Protein AF-A0A529W923-F1 (afdb_monomer)

Foldseek 3Di:
DDDPLAAAEEEEEELDPVVVVVVCVVCVVDPRYDYHYDNDQLLPDDPPPDDLRHQAYEYEDALVDPSSLVSVLVVLVVNVPSHQYHYDHPDDDPVSVVSVVVSRD

Solvent-accessible surface area (backbone atoms only — not comparable to full-atom values): 6193 Å² total; per-residue (Å²): 134,83,79,77,77,74,62,40,33,31,39,38,31,26,72,50,66,66,61,51,53,53,50,51,60,65,46,65,78,39,97,47,50,44,81,46,76,43,84,39,51,61,71,72,63,55,83,80,81,64,66,93,74,40,62,28,38,38,37,47,48,56,59,87,38,65,69,46,50,56,28,48,54,53,51,50,61,74,47,69,75,76,42,58,42,44,76,45,52,90,67,88,46,77,69,42,52,54,51,41,54,75,71,67,68

Sequence (105 aa):
MASATKTKKILLVSTDRAFVQETRTAFATSEIIELLTVEKSIIELRGEALETDFGTVIVDMDAAKLEEIESLQRVMRRLEGSVPVVVVTQEFNAAAVRILVQLKV

Radius of gyration: 14.33 Å; Cα contacts (8 Å, |Δi|>4): 147; chains: 1; bounding box: 33×26×43 Å

pLDDT: mean 86.59, std 12.18, range [36.5, 97.5]

Nearest PDB structures (foldseek):
  3hdv-assembly1_C  TM=7.466E-01  e=5.372E-03  Pseudomonas putida KT2440
  6ekh-assembly1_Y  TM=8.235E-01  e=8.699E-02  Methanococcus maripaludis
  1qmp-assembly3_C  TM=7.818E-01  e=8.699E-02  Geobacillus stearothermophilus
  5x2y-assembly1_C  TM=5.841E-01  e=9.622E-03  Pseudomonas putida
  2o7c-assembly1_A  TM=5.805E-01  e=1.419E-02  Pseudomonas putida

Secondary structure (DSSP, 8-state):
-------EEEEEE-S-HHHHHHHHHHHTT-TTEEEEEE-S-GGG--GGG--TT-SEEEEE--TT-HHHHHHHHHHHHHHTTSS-EEEE-SS--HHHHHHHHHTT-

Mean predicted aligned error: 5.63 Å

Structure (mmCIF, N/CA/C/O backbone):
data_AF-A0A529W923-F1
#
_entry.id   AF-A0A529W923-F1
#
loop_
_atom_site.group_PDB
_atom_site.id
_atom_site.type_symbol
_atom_site.label_atom_id
_atom_site.label_alt_id
_atom_site.label_comp_id
_atom_site.label_asym_id
_atom_site.label_entity_id
_atom_site.label_seq_id
_atom_site.pdbx_PDB_ins_code
_atom_site.Cartn_x
_atom_site.Cartn_y
_atom_site.Cartn_z
_atom_site.occupancy
_atom_site.B_iso_or_equiv
_atom_site.auth_seq_id
_atom_site.auth_comp_id
_atom_site.auth_asym_id
_atom_site.auth_atom_id
_atom_site.pdbx_PDB_model_num
ATOM 1 N N . MET A 1 1 ? -18.194 -4.845 30.615 1.00 36.50 1 MET A N 1
ATOM 2 C CA . MET A 1 1 ? -17.200 -3.936 30.006 1.00 36.50 1 MET A CA 1
ATOM 3 C C . MET A 1 1 ? -16.924 -4.465 28.609 1.00 36.50 1 MET A C 1
ATOM 5 O O . MET A 1 1 ? -16.229 -5.464 28.490 1.00 36.50 1 MET A O 1
ATOM 9 N N . ALA A 1 2 ? -17.569 -3.910 27.580 1.00 43.41 2 ALA A N 1
ATOM 10 C CA . ALA A 1 2 ? -17.284 -4.302 26.202 1.00 43.41 2 ALA A CA 1
ATOM 11 C C . ALA A 1 2 ? -15.856 -3.850 25.875 1.00 43.41 2 ALA A C 1
ATOM 13 O O . ALA A 1 2 ? -15.533 -2.674 26.039 1.00 43.41 2 ALA A O 1
ATOM 14 N N . SER A 1 3 ? -14.985 -4.786 25.499 1.00 45.97 3 SER A N 1
ATOM 15 C CA . SER A 1 3 ? -13.689 -4.437 24.922 1.00 45.97 3 SER A CA 1
ATOM 16 C C . SER A 1 3 ? -13.985 -3.655 23.647 1.00 45.97 3 SER A C 1
ATOM 18 O O . SER A 1 3 ? -14.609 -4.199 22.740 1.00 45.97 3 SER A O 1
ATOM 20 N N . ALA A 1 4 ? -13.647 -2.366 23.614 1.00 56.84 4 ALA A N 1
ATOM 21 C CA . ALA A 1 4 ? -13.756 -1.577 22.398 1.00 56.84 4 ALA A CA 1
ATOM 22 C C . ALA A 1 4 ? -12.852 -2.236 21.353 1.00 56.84 4 ALA A C 1
ATOM 24 O O . ALA A 1 4 ? -11.626 -2.215 21.488 1.00 56.84 4 ALA A O 1
ATOM 25 N N . THR A 1 5 ? -13.454 -2.895 20.366 1.00 60.22 5 THR A N 1
ATOM 26 C CA . THR A 1 5 ? -12.727 -3.541 19.279 1.00 60.22 5 THR A CA 1
ATOM 27 C C . THR A 1 5 ? -11.911 -2.462 18.579 1.00 60.22 5 THR A C 1
ATOM 29 O O . THR A 1 5 ? -12.478 -1.559 17.970 1.00 60.22 5 THR A O 1
ATOM 32 N N . LYS A 1 6 ? -10.582 -2.478 18.745 1.00 67.81 6 LYS A N 1
ATOM 33 C CA . LYS A 1 6 ? -9.716 -1.465 18.134 1.00 67.81 6 LYS A CA 1
ATOM 34 C C . LYS A 1 6 ? -9.810 -1.597 16.617 1.00 67.81 6 LYS A C 1
ATOM 36 O O . LYS A 1 6 ? -9.364 -2.607 16.069 1.00 67.81 6 LYS A O 1
ATOM 41 N N . THR A 1 7 ? -10.365 -0.580 15.968 1.00 79.06 7 THR A N 1
ATOM 42 C CA . THR A 1 7 ? -10.367 -0.456 14.513 1.00 79.06 7 THR A CA 1
ATOM 43 C C . THR A 1 7 ? -8.929 -0.446 14.004 1.00 79.06 7 THR A C 1
ATOM 45 O O . THR A 1 7 ? -8.080 0.277 14.529 1.00 79.06 7 THR A O 1
ATOM 48 N N . LYS A 1 8 ? -8.632 -1.273 13.003 1.00 89.06 8 LYS A N 1
ATOM 49 C CA . LYS A 1 8 ? -7.340 -1.291 12.319 1.00 89.06 8 LYS A CA 1
ATOM 50 C C . LYS A 1 8 ? -7.421 -0.376 11.107 1.00 89.06 8 LYS A C 1
ATOM 52 O O . LYS A 1 8 ? -8.101 -0.707 10.138 1.00 89.06 8 LYS A O 1
ATOM 57 N N . LYS A 1 9 ? -6.709 0.747 11.157 1.00 92.31 9 LYS A N 1
ATOM 58 C CA . LYS A 1 9 ? -6.536 1.620 9.997 1.00 92.31 9 LYS A CA 1
ATOM 59 C C . LYS A 1 9 ? -5.577 0.978 9.003 1.00 92.31 9 LYS A C 1
ATOM 61 O O . LYS A 1 9 ? -4.465 0.602 9.373 1.00 92.31 9 LYS A O 1
ATOM 66 N N . ILE A 1 10 ? -5.995 0.859 7.754 1.00 93.75 10 ILE A N 1
ATOM 67 C CA . ILE A 1 10 ? -5.160 0.410 6.642 1.00 93.75 10 ILE A CA 1
ATOM 68 C C . ILE A 1 10 ? -5.103 1.542 5.630 1.00 93.75 10 ILE A C 1
ATOM 70 O O . ILE A 1 10 ? -6.143 2.061 5.235 1.00 93.75 10 ILE A O 1
ATOM 74 N N . LEU A 1 11 ? -3.901 1.916 5.203 1.00 94.12 11 LEU A N 1
ATOM 75 C CA . LEU A 1 11 ? -3.724 2.841 4.090 1.00 94.12 11 LEU A CA 1
ATOM 76 C C . LEU A 1 11 ? -3.472 2.058 2.807 1.00 94.12 11 LEU A C 1
ATOM 78 O O . LEU A 1 11 ? -2.545 1.261 2.770 1.00 94.12 11 LEU A O 1
ATOM 82 N N . LEU A 1 12 ? -4.229 2.328 1.750 1.00 95.62 12 LEU A N 1
ATOM 83 C CA . LEU A 1 12 ? -3.896 1.918 0.389 1.00 95.62 12 LEU A CA 1
ATOM 84 C C . LEU A 1 12 ? -3.335 3.107 -0.391 1.00 95.62 12 LEU A C 1
ATOM 86 O O . LEU A 1 12 ? -3.958 4.163 -0.461 1.00 95.62 12 LEU A O 1
ATOM 90 N N . VAL A 1 13 ? -2.192 2.912 -1.028 1.00 95.12 13 VAL A N 1
ATOM 91 C CA . VAL A 1 13 ? -1.574 3.851 -1.963 1.00 95.12 13 VAL A CA 1
ATOM 92 C C . VAL A 1 13 ? -1.632 3.215 -3.340 1.00 95.12 13 VAL A C 1
ATOM 94 O O . VAL A 1 13 ? -1.082 2.133 -3.512 1.00 95.12 13 VAL A O 1
ATOM 97 N N . SER A 1 14 ? -2.297 3.848 -4.301 1.00 96.00 14 SER A N 1
ATOM 98 C CA . SER A 1 14 ? -2.416 3.311 -5.661 1.00 96.00 14 SER A CA 1
ATOM 99 C C . SER A 1 14 ? -2.806 4.407 -6.647 1.00 96.00 14 SER A C 1
ATOM 101 O O . SER A 1 14 ? -3.497 5.354 -6.284 1.00 96.00 14 SER A O 1
ATOM 103 N N . THR A 1 15 ? -2.398 4.284 -7.908 1.00 95.75 15 THR A N 1
ATOM 104 C CA . THR A 1 15 ? -2.938 5.091 -9.020 1.00 95.75 15 THR A CA 1
ATOM 105 C C . THR A 1 15 ? -4.034 4.355 -9.797 1.00 95.75 15 THR A C 1
ATOM 107 O O . THR A 1 15 ? -4.733 4.971 -10.607 1.00 95.75 15 THR A O 1
ATOM 110 N N . ASP A 1 16 ? -4.215 3.058 -9.542 1.00 96.38 16 ASP A N 1
ATOM 111 C CA . ASP A 1 16 ? -5.195 2.201 -10.194 1.00 96.38 16 ASP A CA 1
ATOM 112 C C . ASP A 1 16 ? -6.558 2.295 -9.492 1.00 96.38 16 ASP A C 1
ATOM 114 O O . ASP A 1 16 ? -6.816 1.721 -8.432 1.00 96.38 16 ASP A O 1
ATOM 118 N N . ARG A 1 17 ? -7.484 3.017 -10.127 1.00 96.19 17 ARG A N 1
ATOM 119 C CA . ARG A 1 17 ? -8.848 3.199 -9.615 1.00 96.19 17 ARG A CA 1
ATOM 120 C C . ARG A 1 17 ? -9.649 1.901 -9.536 1.00 96.19 17 ARG A C 1
ATOM 122 O O . ARG A 1 17 ? -10.518 1.798 -8.670 1.00 96.19 17 ARG A O 1
ATOM 129 N N . ALA A 1 18 ? -9.403 0.945 -10.431 1.00 96.50 18 ALA A N 1
ATOM 130 C CA . ALA A 1 18 ? -10.091 -0.340 -10.393 1.00 96.50 18 ALA A CA 1
ATOM 131 C C . ALA A 1 18 ? -9.619 -1.130 -9.170 1.00 96.50 18 ALA A C 1
ATOM 133 O O . ALA A 1 18 ? -10.447 -1.541 -8.354 1.00 96.50 18 ALA A O 1
ATOM 134 N N . PHE A 1 19 ? -8.301 -1.210 -8.971 1.00 96.19 19 PHE A N 1
ATOM 135 C CA . PHE A 1 19 ? -7.714 -1.855 -7.799 1.00 96.19 19 PHE A CA 1
ATOM 136 C C . PHE A 1 19 ? -8.160 -1.204 -6.481 1.00 96.19 19 PHE A C 1
ATOM 138 O O . PHE A 1 19 ? -8.514 -1.901 -5.525 1.00 96.19 19 PHE A O 1
ATOM 145 N N . VAL A 1 20 ? -8.233 0.132 -6.429 1.00 97.31 20 VAL A N 1
ATOM 146 C CA .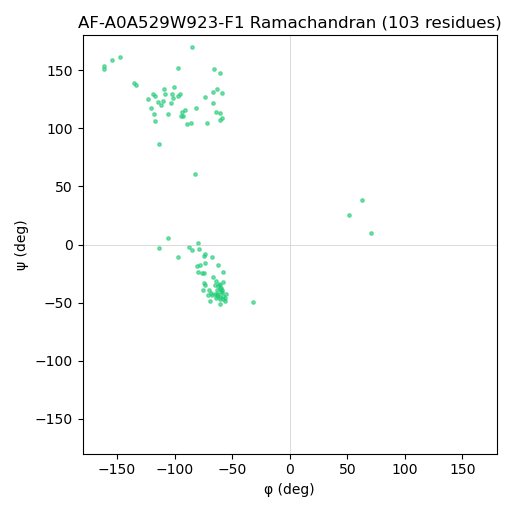 VAL A 1 20 ? -8.774 0.864 -5.271 1.00 97.31 20 VAL A CA 1
ATOM 147 C C . VAL A 1 20 ? -10.212 0.444 -4.972 1.00 97.31 20 VAL A C 1
ATOM 149 O O . VAL A 1 20 ? -10.543 0.166 -3.818 1.00 97.31 20 VAL A O 1
ATOM 152 N N . GLN A 1 21 ? -11.076 0.374 -5.986 1.00 97.50 21 GLN A N 1
ATOM 153 C CA . GLN A 1 21 ? -12.485 0.039 -5.790 1.00 97.50 21 GLN A CA 1
ATOM 154 C C . GLN A 1 21 ? -12.697 -1.428 -5.386 1.00 97.50 21 GLN A C 1
ATOM 156 O O . GLN A 1 21 ? -13.524 -1.718 -4.513 1.00 97.50 21 GLN A O 1
ATOM 161 N N . GLU A 1 22 ? -11.937 -2.348 -5.976 1.00 96.38 22 GLU A N 1
ATOM 162 C CA . GLU A 1 22 ? -11.924 -3.760 -5.584 1.00 96.38 22 GLU A CA 1
ATOM 163 C C . GLU A 1 22 ? -11.475 -3.916 -4.130 1.00 96.38 22 GLU A C 1
ATOM 165 O O . GLU A 1 22 ? -12.158 -4.558 -3.330 1.00 96.38 22 GLU A O 1
ATOM 170 N N . THR A 1 23 ? -10.390 -3.237 -3.755 1.00 96.12 23 THR A N 1
ATOM 171 C CA . THR A 1 23 ? -9.852 -3.260 -2.393 1.00 96.12 23 THR A CA 1
ATOM 172 C C . THR A 1 23 ? -10.848 -2.683 -1.387 1.00 96.12 23 THR A C 1
ATOM 174 O O . THR A 1 23 ? -11.094 -3.289 -0.344 1.00 96.12 23 THR A O 1
ATOM 177 N N . ARG A 1 24 ? -11.511 -1.561 -1.705 1.00 96.25 24 ARG A N 1
ATOM 178 C CA . ARG A 1 24 ? -12.600 -1.015 -0.875 1.00 96.25 24 ARG A CA 1
ATOM 179 C C . ARG A 1 24 ? -13.709 -2.029 -0.648 1.00 96.25 24 ARG A C 1
ATOM 181 O O . ARG A 1 24 ? -14.147 -2.200 0.484 1.00 96.25 24 ARG A O 1
ATOM 188 N N . THR A 1 25 ? -14.142 -2.703 -1.708 1.00 96.31 25 THR A N 1
ATOM 189 C CA . THR A 1 25 ? -15.201 -3.715 -1.630 1.00 96.31 25 THR A CA 1
ATOM 190 C C . THR A 1 25 ? -14.770 -4.895 -0.759 1.00 96.31 25 THR A C 1
ATOM 192 O O . THR A 1 25 ? -15.543 -5.347 0.082 1.00 96.31 25 THR A O 1
ATOM 195 N N . ALA A 1 26 ? -13.521 -5.347 -0.905 1.00 94.19 26 ALA A N 1
ATOM 196 C CA . ALA A 1 26 ? -12.962 -6.440 -0.117 1.00 94.19 26 ALA A CA 1
ATOM 197 C C . ALA A 1 26 ? -12.854 -6.097 1.377 1.00 94.19 26 ALA A C 1
ATOM 199 O O . ALA A 1 26 ? -13.196 -6.919 2.222 1.00 94.19 26 ALA A O 1
ATOM 200 N N . PHE A 1 27 ? -12.414 -4.884 1.725 1.00 94.44 27 PHE A N 1
ATOM 201 C CA . PHE A 1 27 ? -12.287 -4.475 3.126 1.00 94.44 27 PHE A CA 1
ATOM 202 C C . PHE A 1 27 ? -13.617 -4.056 3.768 1.00 94.44 27 PHE A C 1
ATOM 204 O O . PHE A 1 27 ? -13.754 -4.184 4.983 1.00 94.44 27 PHE A O 1
ATOM 211 N N . ALA A 1 28 ? -14.615 -3.632 2.983 1.00 91.94 28 ALA A N 1
ATOM 212 C CA . ALA A 1 28 ? -15.941 -3.254 3.483 1.00 91.94 28 ALA A CA 1
ATOM 213 C C . ALA A 1 28 ? -16.699 -4.406 4.168 1.00 91.94 28 ALA A C 1
ATOM 215 O O . ALA A 1 28 ? -17.638 -4.156 4.919 1.00 91.94 28 ALA A O 1
ATOM 216 N N . THR A 1 29 ? -16.299 -5.665 3.949 1.00 90.81 29 THR A N 1
ATOM 217 C CA . THR A 1 29 ? -16.885 -6.823 4.646 1.00 90.81 29 THR A CA 1
ATOM 218 C C . THR A 1 29 ? -16.434 -6.941 6.105 1.00 90.81 29 THR A C 1
ATOM 220 O O . THR A 1 29 ? -16.943 -7.791 6.831 1.00 90.81 29 THR A O 1
ATOM 223 N N . SER A 1 30 ? -15.444 -6.152 6.532 1.00 90.75 30 SER A N 1
ATOM 224 C CA . SER A 1 30 ? -14.885 -6.184 7.881 1.00 90.75 30 SER A CA 1
ATOM 225 C C . SER A 1 30 ? -15.393 -5.012 8.713 1.00 90.75 30 SER A C 1
ATOM 227 O O . SER A 1 30 ? -15.127 -3.857 8.399 1.00 90.75 30 SER A O 1
ATOM 229 N N . GLU A 1 31 ? -16.039 -5.301 9.842 1.00 88.38 31 GLU A N 1
ATOM 230 C CA . GLU A 1 31 ? -16.516 -4.270 10.780 1.00 88.38 31 GLU A CA 1
ATOM 231 C C . GLU A 1 31 ? -15.388 -3.615 11.599 1.00 88.38 31 GLU A C 1
ATOM 233 O O . GLU A 1 31 ? -15.618 -2.651 12.325 1.00 88.38 31 GLU A O 1
ATOM 238 N N . ILE A 1 32 ? -14.162 -4.143 11.511 1.00 91.94 32 ILE A N 1
ATOM 239 C CA . ILE A 1 32 ? -13.021 -3.713 12.332 1.00 91.94 32 ILE A CA 1
ATOM 240 C C . ILE A 1 32 ? -11.913 -3.039 11.524 1.00 91.94 32 ILE A C 1
ATOM 242 O O . ILE A 1 32 ? -10.905 -2.644 12.108 1.00 91.94 32 ILE A O 1
ATOM 246 N N . ILE A 1 33 ? -12.037 -2.956 10.197 1.00 92.38 33 ILE A N 1
ATOM 247 C CA . ILE A 1 33 ? -11.024 -2.337 9.338 1.00 92.38 33 ILE A CA 1
ATOM 248 C C . ILE A 1 33 ? -11.554 -1.009 8.817 1.00 92.38 33 ILE A C 1
ATOM 250 O O . ILE A 1 33 ? -12.634 -0.938 8.243 1.00 92.38 33 ILE A O 1
ATOM 254 N N . GLU A 1 34 ? -10.745 0.030 8.973 1.00 93.00 34 GLU A N 1
ATOM 255 C CA . GLU A 1 34 ? -10.954 1.317 8.325 1.00 93.00 34 GLU A CA 1
ATOM 256 C C . GLU A 1 34 ? -9.939 1.446 7.189 1.00 93.00 34 GLU A C 1
ATOM 258 O O . GLU A 1 34 ? -8.733 1.512 7.433 1.00 93.00 34 GLU A O 1
ATOM 263 N N . LEU A 1 35 ? -10.416 1.445 5.943 1.00 94.06 35 LEU A N 1
ATOM 264 C CA . LEU A 1 35 ? -9.562 1.610 4.769 1.00 94.06 35 LEU A CA 1
ATOM 265 C C . LEU A 1 35 ? -9.507 3.084 4.352 1.00 94.06 35 LEU A C 1
ATOM 267 O O . LEU A 1 35 ? -10.491 3.640 3.858 1.00 94.06 35 LEU A O 1
ATOM 271 N N . LEU A 1 36 ? -8.327 3.681 4.474 1.00 93.69 36 LEU A N 1
ATOM 272 C CA . LEU A 1 36 ? -7.983 4.972 3.889 1.00 93.69 36 LEU A CA 1
ATOM 273 C C . LEU A 1 36 ? -7.250 4.759 2.565 1.00 93.69 36 LEU A C 1
ATOM 275 O O . LEU A 1 36 ? -6.592 3.742 2.357 1.00 93.69 36 LEU A O 1
ATOM 279 N N . THR A 1 37 ? -7.359 5.718 1.651 1.00 93.88 37 THR A N 1
ATOM 280 C CA . THR A 1 37 ? -6.763 5.610 0.313 1.00 93.88 37 THR A CA 1
ATOM 281 C C . THR A 1 37 ? -6.060 6.896 -0.082 1.00 93.88 37 THR A C 1
ATOM 283 O O . THR A 1 37 ? -6.617 7.983 0.077 1.00 93.88 37 THR A O 1
ATOM 286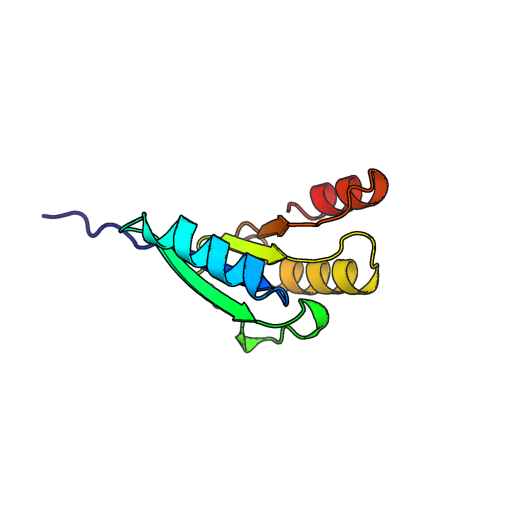 N N . VAL A 1 38 ? -4.895 6.765 -0.698 1.00 93.69 38 VAL A N 1
ATOM 287 C CA . VAL A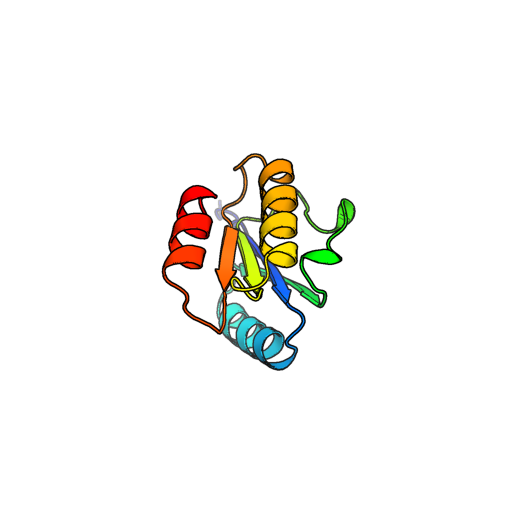 1 38 ? -4.180 7.834 -1.387 1.00 93.69 38 VAL A CA 1
ATOM 288 C C . VAL A 1 38 ? -4.093 7.441 -2.854 1.00 93.69 38 VAL A C 1
ATOM 290 O O . VAL A 1 38 ? -3.333 6.551 -3.228 1.00 93.69 38 VAL A O 1
ATOM 293 N N . GLU A 1 39 ? -4.894 8.110 -3.680 1.00 94.12 39 GLU A N 1
ATOM 294 C CA . GLU A 1 39 ? -4.975 7.852 -5.122 1.00 94.12 39 GLU A CA 1
ATOM 295 C C . GLU A 1 39 ? -3.847 8.571 -5.885 1.00 94.12 39 GLU A C 1
ATOM 297 O O . GLU A 1 39 ? -4.092 9.485 -6.675 1.00 94.12 39 GLU A O 1
ATOM 302 N N . LYS A 1 40 ? -2.593 8.239 -5.557 1.00 93.12 40 LYS A N 1
ATOM 303 C CA . LYS A 1 40 ? -1.366 8.821 -6.127 1.00 93.12 40 LYS A CA 1
ATOM 304 C C . LYS A 1 40 ? -0.249 7.784 -6.180 1.00 93.12 40 LYS A C 1
ATOM 306 O O . LYS A 1 40 ? -0.276 6.805 -5.438 1.00 93.12 40 LYS A O 1
ATOM 311 N N . SER A 1 41 ? 0.770 8.045 -7.000 1.00 92.94 41 SER A N 1
ATOM 312 C CA . SER A 1 41 ? 1.991 7.234 -7.011 1.00 92.94 41 SER A CA 1
ATOM 313 C C . SER A 1 41 ? 2.754 7.368 -5.689 1.00 92.94 41 SER A C 1
ATOM 315 O O . SER A 1 41 ? 2.761 8.434 -5.063 1.00 92.94 41 SER A O 1
ATOM 317 N N . ILE A 1 42 ? 3.489 6.319 -5.303 1.00 92.88 42 ILE A N 1
ATOM 318 C CA . ILE A 1 42 ? 4.430 6.374 -4.177 1.00 92.88 42 ILE A CA 1
ATOM 319 C C . ILE A 1 42 ? 5.518 7.444 -4.346 1.00 92.88 42 ILE A C 1
ATOM 321 O O . ILE A 1 42 ? 6.047 7.960 -3.361 1.00 92.88 42 ILE A O 1
ATOM 325 N N . ILE A 1 43 ? 5.821 7.842 -5.581 1.00 94.06 43 ILE A N 1
ATOM 326 C CA . ILE A 1 43 ? 6.765 8.928 -5.868 1.00 94.06 43 ILE A CA 1
ATOM 327 C C . ILE A 1 43 ? 6.225 10.271 -5.346 1.00 94.06 43 ILE A C 1
ATOM 329 O O . ILE A 1 43 ? 6.982 11.112 -4.859 1.00 94.06 43 ILE A O 1
ATOM 333 N N . GLU A 1 44 ? 4.907 10.462 -5.404 1.00 91.31 44 GLU A N 1
ATOM 334 C CA . GLU A 1 44 ? 4.222 11.702 -5.026 1.00 91.31 44 GLU A CA 1
ATOM 335 C C . GLU A 1 44 ? 3.858 11.766 -3.536 1.00 91.31 44 GLU A C 1
ATOM 337 O O . GLU A 1 44 ? 3.306 12.765 -3.058 1.00 91.31 44 GLU A O 1
ATOM 342 N N . LEU A 1 45 ? 4.156 10.706 -2.784 1.00 86.38 45 LEU A N 1
ATOM 343 C CA . LEU A 1 45 ? 3.795 10.571 -1.381 1.00 86.38 45 LEU A CA 1
ATOM 344 C C . LEU A 1 45 ? 4.642 11.497 -0.500 1.00 86.38 45 LEU A C 1
ATOM 346 O O . LEU A 1 45 ? 5.818 11.261 -0.216 1.00 86.38 45 LEU A O 1
ATOM 350 N N . ARG A 1 46 ? 4.020 12.587 -0.047 1.00 74.50 46 ARG A N 1
ATOM 351 C CA . ARG A 1 46 ? 4.640 13.581 0.842 1.00 74.50 46 ARG A CA 1
ATOM 352 C C . ARG A 1 46 ? 4.533 13.189 2.316 1.00 74.50 46 ARG A C 1
ATOM 354 O O . ARG A 1 46 ? 3.831 12.247 2.674 1.00 74.50 46 ARG A O 1
ATOM 361 N N . GLY A 1 47 ? 5.258 13.935 3.159 1.00 65.50 47 GLY A N 1
ATOM 362 C CA . GLY A 1 47 ? 5.267 13.911 4.637 1.00 65.50 47 GLY A CA 1
ATOM 363 C C . GLY A 1 47 ? 3.942 13.551 5.301 1.00 65.50 47 GLY A C 1
ATOM 364 O O . GLY A 1 47 ? 3.878 12.675 6.156 1.00 65.50 47 GLY A O 1
ATOM 365 N N . GLU A 1 48 ? 2.892 14.226 4.856 1.00 55.97 48 GLU A N 1
ATOM 366 C CA . GLU A 1 48 ? 1.616 14.316 5.563 1.00 55.97 48 GLU A CA 1
ATOM 367 C C . GLU A 1 48 ? 0.699 13.100 5.371 1.00 55.97 48 GLU A C 1
ATOM 369 O O . GLU A 1 48 ? -0.211 12.903 6.161 1.00 55.97 48 GLU A O 1
ATOM 374 N N . ALA A 1 49 ? 0.925 12.270 4.348 1.00 61.94 49 ALA A N 1
ATOM 375 C CA . ALA A 1 49 ? 0.004 11.180 4.004 1.00 61.94 49 ALA A CA 1
ATOM 376 C C . ALA A 1 49 ? 0.232 9.876 4.795 1.00 61.94 49 ALA A C 1
ATOM 378 O O . ALA A 1 49 ? -0.537 8.932 4.644 1.00 61.94 49 ALA A O 1
ATOM 379 N N . LEU A 1 50 ? 1.275 9.811 5.629 1.00 65.06 50 LEU A N 1
ATOM 380 C CA . LEU A 1 50 ? 1.547 8.657 6.490 1.00 65.06 50 LEU A CA 1
ATOM 381 C C . LEU A 1 50 ? 1.375 9.088 7.947 1.00 65.06 50 LEU A C 1
ATOM 383 O O . LEU A 1 50 ? 2.339 9.512 8.582 1.00 65.06 50 LEU A O 1
ATOM 387 N N . GLU A 1 51 ? 0.141 9.023 8.447 1.00 64.19 51 GLU A N 1
ATOM 388 C CA . GLU A 1 51 ? -0.132 9.069 9.884 1.00 64.19 51 GLU A CA 1
ATOM 389 C C . GLU A 1 51 ? 0.563 7.886 10.581 1.00 64.19 51 GLU A C 1
ATOM 391 O O . GLU A 1 51 ? 0.742 6.811 10.009 1.00 64.19 51 GLU A O 1
ATOM 396 N N . THR A 1 52 ? 0.993 8.074 11.826 1.00 62.44 52 THR A N 1
ATOM 397 C CA . THR A 1 52 ? 1.725 7.052 12.592 1.00 62.44 52 THR A CA 1
ATOM 398 C C . THR A 1 52 ? 0.824 5.981 13.214 1.00 62.44 52 THR A C 1
ATOM 400 O O . THR A 1 52 ? 1.328 5.097 13.902 1.00 62.44 52 THR A O 1
ATOM 403 N N . ASP A 1 53 ? -0.493 6.035 12.996 1.00 78.12 53 ASP A N 1
ATOM 404 C CA . ASP A 1 53 ? -1.463 5.130 13.624 1.00 78.12 53 ASP A CA 1
ATOM 405 C C . ASP A 1 53 ? -2.029 4.047 12.688 1.00 78.12 53 ASP A C 1
ATOM 407 O O . ASP A 1 53 ? -2.898 3.267 13.092 1.00 78.12 53 ASP A O 1
ATOM 411 N N . PHE A 1 54 ? -1.511 3.948 11.460 1.00 87.12 54 PHE A N 1
ATOM 412 C CA . PHE A 1 54 ? -1.855 2.854 10.560 1.00 87.12 54 PHE A CA 1
ATOM 413 C C . PHE A 1 54 ? -1.404 1.507 11.133 1.00 87.12 54 PHE A C 1
ATOM 415 O O . PHE A 1 54 ? -0.265 1.326 11.554 1.00 87.12 54 PHE A O 1
ATOM 422 N N . GLY A 1 55 ? -2.298 0.522 11.088 1.00 89.56 55 GLY A N 1
ATOM 423 C CA . GLY A 1 55 ? -1.970 -0.871 11.375 1.00 89.56 55 GLY A CA 1
ATOM 424 C C . GLY A 1 55 ? -1.226 -1.558 10.227 1.00 89.56 55 GLY A C 1
ATOM 425 O O . GLY A 1 55 ? -0.526 -2.533 10.479 1.00 89.56 55 GLY A O 1
ATOM 426 N N . 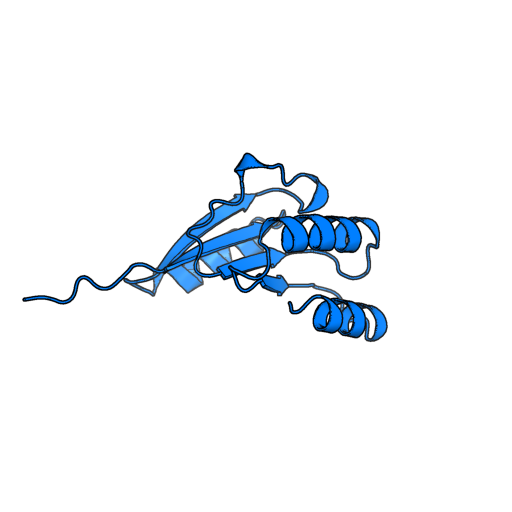THR A 1 56 ? -1.381 -1.067 8.991 1.00 92.19 56 THR A N 1
ATOM 427 C CA . THR A 1 56 ? -0.648 -1.507 7.792 1.00 92.19 56 THR A CA 1
ATOM 428 C C . THR A 1 56 ? -0.731 -0.445 6.694 1.00 92.19 56 THR A C 1
ATOM 430 O O . THR A 1 56 ? -1.722 0.284 6.606 1.00 92.19 56 THR A O 1
ATOM 433 N N . VAL A 1 57 ? 0.270 -0.417 5.810 1.00 93.44 57 VAL A N 1
ATOM 434 C CA . VAL A 1 57 ? 0.215 0.309 4.532 1.00 93.44 57 VAL A CA 1
ATOM 435 C C . VAL A 1 57 ? 0.327 -0.685 3.377 1.00 93.44 57 VAL A C 1
ATOM 437 O O . VAL A 1 57 ? 1.247 -1.491 3.343 1.00 93.44 57 VAL A O 1
ATOM 440 N N . ILE A 1 58 ? -0.596 -0.625 2.426 1.00 95.62 58 ILE A N 1
ATOM 441 C CA . ILE A 1 58 ? -0.559 -1.351 1.159 1.00 95.62 58 ILE A CA 1
ATOM 442 C C . ILE A 1 58 ? -0.103 -0.366 0.086 1.00 95.62 58 ILE A C 1
ATOM 444 O O . ILE A 1 58 ? -0.689 0.707 -0.061 1.00 95.62 58 ILE A O 1
ATOM 448 N N . VAL A 1 59 ? 0.937 -0.725 -0.656 1.00 95.19 59 VAL A N 1
ATOM 449 C CA . VAL A 1 59 ? 1.487 0.084 -1.741 1.00 95.19 59 VAL A CA 1
ATOM 450 C C . VAL A 1 59 ? 1.358 -0.689 -3.040 1.00 95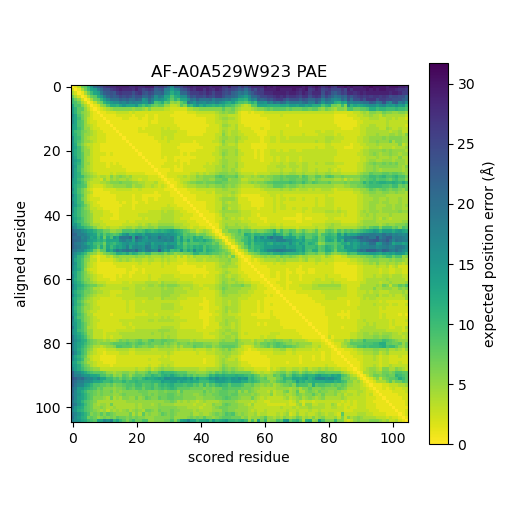.19 59 VAL A C 1
ATOM 452 O O . VAL A 1 59 ? 2.042 -1.689 -3.234 1.00 95.19 59 VAL A O 1
ATOM 455 N N . ASP A 1 60 ? 0.504 -0.198 -3.923 1.00 95.31 60 ASP A N 1
ATOM 456 C CA . ASP A 1 60 ? 0.489 -0.574 -5.330 1.00 95.31 60 ASP A CA 1
ATOM 457 C C . ASP A 1 60 ? 1.566 0.229 -6.068 1.00 95.31 60 ASP A C 1
ATOM 459 O O . ASP A 1 60 ? 1.561 1.465 -6.064 1.00 95.31 60 ASP A O 1
ATOM 463 N N . MET A 1 61 ? 2.544 -0.485 -6.617 1.00 93.88 61 MET A N 1
ATOM 464 C CA . MET A 1 61 ? 3.698 0.084 -7.306 1.00 93.88 61 MET A CA 1
ATOM 465 C C . MET A 1 61 ? 4.269 -0.909 -8.317 1.00 93.88 61 MET A C 1
ATOM 467 O O . MET A 1 61 ? 4.115 -2.123 -8.190 1.00 93.88 61 MET A O 1
ATOM 471 N N . ASP A 1 62 ? 5.010 -0.400 -9.290 1.00 91.81 62 ASP A N 1
ATOM 472 C CA . ASP A 1 62 ? 5.789 -1.210 -10.213 1.00 91.81 62 ASP A CA 1
ATOM 473 C C . ASP A 1 62 ? 7.195 -1.445 -9.645 1.00 91.81 62 ASP A C 1
ATOM 475 O O . ASP A 1 62 ? 8.078 -0.581 -9.689 1.00 91.81 62 ASP A O 1
ATOM 479 N N . ALA A 1 63 ? 7.426 -2.653 -9.124 1.00 88.12 63 ALA A N 1
ATOM 480 C CA . ALA A 1 63 ? 8.713 -3.028 -8.549 1.00 88.12 63 ALA A CA 1
ATOM 481 C C . ALA A 1 63 ? 9.853 -3.122 -9.587 1.00 88.12 63 ALA A C 1
ATOM 483 O O . ALA A 1 63 ? 11.020 -3.223 -9.198 1.00 88.12 63 ALA A O 1
ATOM 484 N N . ALA A 1 64 ? 9.555 -3.083 -10.893 1.00 88.06 64 ALA A N 1
ATOM 485 C CA . ALA A 1 64 ? 10.567 -3.002 -11.943 1.00 88.06 64 ALA A CA 1
ATOM 486 C C . ALA A 1 64 ? 11.132 -1.579 -12.115 1.00 88.06 64 ALA A C 1
ATOM 488 O O . ALA A 1 64 ? 12.218 -1.417 -12.682 1.00 88.06 64 ALA A O 1
ATOM 489 N N . LYS A 1 65 ? 10.449 -0.546 -11.604 1.00 90.56 65 LYS A N 1
ATOM 490 C CA . LYS A 1 65 ? 10.906 0.846 -11.686 1.00 90.56 65 LYS A CA 1
ATOM 491 C C . LYS A 1 65 ? 11.756 1.228 -10.482 1.00 90.56 65 LYS A C 1
ATOM 493 O O . LYS A 1 65 ? 11.279 1.330 -9.351 1.00 90.56 65 LYS A O 1
ATOM 498 N N . LEU A 1 66 ? 13.028 1.533 -10.746 1.00 89.44 66 LEU A N 1
ATOM 499 C CA . LEU A 1 66 ? 13.984 1.953 -9.717 1.00 89.44 66 LEU A CA 1
ATOM 500 C C . LEU A 1 66 ? 13.493 3.168 -8.914 1.00 89.44 66 LEU A C 1
ATOM 502 O O . LEU A 1 66 ? 13.605 3.180 -7.693 1.00 89.44 66 LEU A O 1
ATOM 506 N N . GLU A 1 67 ? 12.910 4.162 -9.581 1.00 93.25 67 GLU A N 1
ATOM 507 C CA . GLU A 1 67 ? 12.396 5.377 -8.936 1.00 93.25 67 GLU A CA 1
ATOM 508 C C . GLU A 1 67 ? 11.278 5.094 -7.916 1.00 93.25 67 GLU A C 1
ATOM 510 O O . GLU A 1 67 ? 11.198 5.750 -6.871 1.00 93.25 67 GLU A O 1
ATOM 515 N N . GLU A 1 68 ? 10.439 4.086 -8.168 1.00 93.06 68 GLU A N 1
ATOM 516 C CA . GLU A 1 68 ? 9.381 3.682 -7.244 1.00 93.06 68 GLU A CA 1
ATOM 517 C C . GLU A 1 68 ? 9.977 2.911 -6.052 1.00 93.06 68 GLU A C 1
ATOM 519 O O . GLU A 1 68 ? 9.609 3.180 -4.907 1.00 93.06 68 GLU A O 1
ATOM 524 N N . ILE A 1 69 ? 10.983 2.053 -6.279 1.00 92.69 69 ILE A N 1
ATOM 525 C CA . ILE A 1 69 ? 11.748 1.376 -5.211 1.00 92.69 69 ILE A CA 1
ATOM 526 C C . ILE A 1 69 ? 12.469 2.386 -4.305 1.00 92.69 69 ILE A C 1
ATOM 528 O O . ILE A 1 69 ? 12.415 2.282 -3.078 1.00 92.69 69 ILE A O 1
ATOM 532 N N . GLU A 1 70 ? 13.121 3.397 -4.877 1.00 93.38 70 GLU A N 1
ATOM 533 C CA . GLU A 1 70 ? 13.768 4.466 -4.108 1.00 93.38 70 GLU A CA 1
ATOM 534 C C . GLU A 1 70 ? 12.752 5.271 -3.287 1.00 93.38 70 GLU A C 1
ATOM 536 O O . GLU A 1 70 ? 13.035 5.695 -2.160 1.00 93.38 70 GLU A O 1
ATOM 541 N N . SER A 1 71 ? 11.553 5.475 -3.835 1.00 93.44 71 SER A N 1
ATOM 542 C CA . SER A 1 71 ? 10.446 6.136 -3.143 1.00 93.44 71 SER A CA 1
ATOM 543 C C 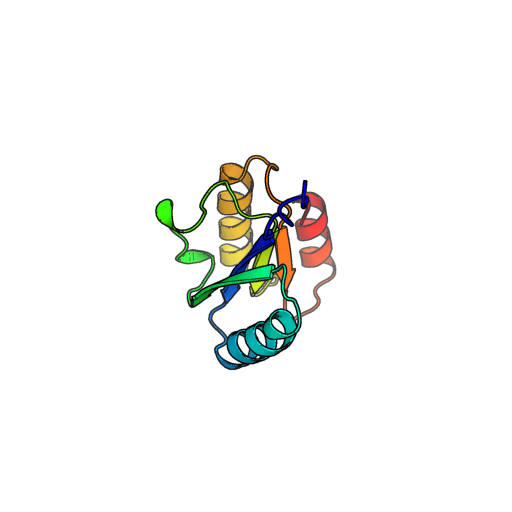. SER A 1 71 ? 9.930 5.295 -1.976 1.00 93.44 71 SER A C 1
ATOM 545 O O . SER A 1 71 ? 9.797 5.816 -0.864 1.00 93.44 71 SER A O 1
ATOM 547 N N . LEU A 1 72 ? 9.775 3.983 -2.172 1.00 93.25 72 LEU A N 1
ATOM 548 C CA . LEU A 1 72 ? 9.457 3.032 -1.109 1.00 93.25 72 LEU A CA 1
ATOM 549 C C . LEU A 1 72 ? 10.500 3.058 0.013 1.00 93.25 72 LEU A C 1
ATOM 551 O O . LEU A 1 72 ? 10.138 3.135 1.183 1.00 93.25 72 LEU A O 1
ATOM 555 N N . GLN A 1 73 ? 11.795 3.094 -0.301 1.00 92.44 73 GLN A N 1
ATOM 556 C CA . GLN A 1 73 ? 12.848 3.207 0.717 1.00 92.44 73 GLN A CA 1
ATOM 557 C C . GLN A 1 73 ? 12.745 4.489 1.556 1.00 92.44 73 GLN A C 1
ATOM 559 O O . GLN A 1 73 ? 13.087 4.490 2.742 1.00 92.44 73 GLN A O 1
ATOM 564 N N . ARG A 1 74 ? 12.318 5.612 0.961 1.00 91.19 74 ARG A N 1
ATOM 565 C CA . ARG A 1 74 ? 12.070 6.860 1.708 1.00 91.19 74 ARG A CA 1
ATOM 566 C C . ARG A 1 74 ? 10.864 6.716 2.635 1.00 91.19 74 ARG A C 1
ATOM 568 O O . ARG A 1 74 ? 10.949 7.140 3.786 1.00 91.19 74 ARG A O 1
ATOM 575 N N . VAL A 1 75 ? 9.793 6.079 2.163 1.00 90.31 75 VAL A N 1
ATOM 576 C CA . VAL A 1 75 ? 8.609 5.752 2.974 1.00 90.31 75 VAL 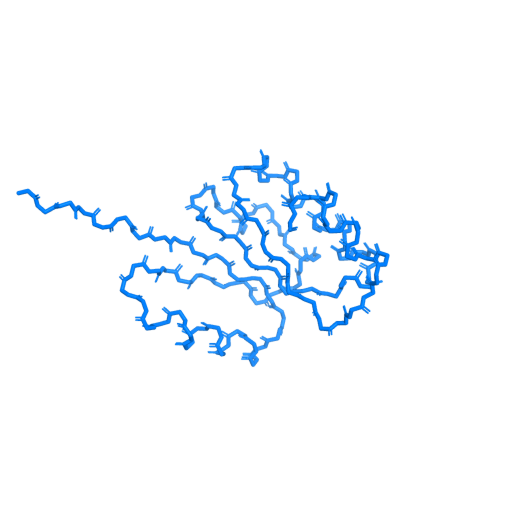A CA 1
ATOM 577 C C . VAL A 1 75 ? 8.983 4.845 4.148 1.00 90.31 75 VAL A C 1
ATOM 579 O O . VAL A 1 75 ? 8.718 5.200 5.293 1.00 90.31 75 VAL A O 1
ATOM 582 N N . MET A 1 76 ? 9.688 3.742 3.891 1.00 90.12 76 MET A N 1
ATOM 583 C CA . MET A 1 76 ? 10.121 2.792 4.921 1.00 90.12 76 MET A CA 1
ATOM 584 C C . MET A 1 76 ? 10.993 3.447 5.993 1.00 90.12 76 MET A C 1
ATOM 586 O O . MET A 1 76 ? 10.803 3.192 7.181 1.00 90.12 76 MET A O 1
ATOM 590 N N . ARG A 1 77 ? 11.915 4.340 5.599 1.00 89.06 77 ARG A N 1
ATOM 591 C CA . ARG A 1 77 ? 12.721 5.121 6.551 1.00 89.06 77 ARG A CA 1
ATOM 592 C C . ARG A 1 77 ? 11.865 6.005 7.453 1.00 89.06 77 ARG A C 1
ATOM 594 O O . ARG A 1 77 ? 12.182 6.117 8.627 1.00 89.06 77 ARG A O 1
ATOM 601 N N . ARG A 1 78 ? 10.793 6.607 6.928 1.00 86.50 78 ARG A N 1
ATOM 602 C CA . ARG A 1 78 ? 9.900 7.469 7.716 1.00 86.50 78 ARG A CA 1
ATOM 603 C C . ARG A 1 78 ? 8.993 6.685 8.660 1.00 86.50 78 ARG A C 1
ATOM 605 O O . ARG A 1 78 ? 8.667 7.183 9.728 1.00 86.50 78 ARG A O 1
ATOM 612 N N . LEU A 1 79 ? 8.586 5.481 8.269 1.00 86.69 79 LEU A N 1
ATOM 613 C CA . LEU A 1 79 ? 7.792 4.602 9.127 1.00 86.69 79 LEU A CA 1
ATOM 614 C C . LEU A 1 79 ? 8.623 3.980 10.259 1.00 86.69 79 LEU A C 1
ATOM 616 O O . LEU A 1 79 ? 8.042 3.440 11.197 1.00 86.69 79 LEU A O 1
ATOM 620 N N . GLU A 1 80 ? 9.958 4.011 10.172 1.00 85.75 80 GLU A N 1
ATOM 621 C CA . GLU A 1 80 ? 10.890 3.473 11.181 1.00 85.75 80 GLU A CA 1
ATOM 622 C C . GLU A 1 80 ? 10.593 2.012 11.588 1.00 85.75 80 GLU A C 1
ATOM 624 O O . GLU A 1 80 ? 10.924 1.564 12.682 1.00 85.75 80 GLU A O 1
ATOM 629 N N . GLY A 1 81 ? 9.953 1.240 10.701 1.00 81.19 81 GLY A N 1
ATOM 630 C CA . GLY A 1 81 ? 9.532 -0.140 10.969 1.00 81.19 81 GLY A CA 1
ATOM 631 C C . GLY A 1 81 ? 8.365 -0.290 11.955 1.00 81.19 81 GLY A C 1
ATOM 632 O O . GLY A 1 81 ? 8.078 -1.410 12.369 1.00 81.19 81 GLY A O 1
ATOM 633 N N . SER A 1 82 ? 7.690 0.802 12.327 1.00 85.00 82 SER A N 1
ATOM 634 C CA . SER A 1 82 ? 6.530 0.779 13.233 1.00 85.00 82 SER A CA 1
ATOM 635 C C . SER A 1 82 ? 5.254 0.242 12.578 1.00 85.00 82 SER A C 1
ATOM 637 O O . SER A 1 82 ? 4.386 -0.288 13.271 1.00 85.00 82 SER A O 1
ATOM 639 N N . VAL A 1 83 ? 5.163 0.335 11.248 1.00 88.62 83 VAL A N 1
ATOM 640 C CA . VAL A 1 83 ? 3.997 -0.081 10.466 1.00 88.62 83 VAL A CA 1
ATOM 641 C C . VAL A 1 83 ? 4.421 -1.113 9.417 1.00 88.62 83 VAL A C 1
ATOM 643 O O . VAL A 1 83 ? 5.321 -0.824 8.624 1.00 88.62 83 VAL A O 1
ATOM 646 N N . PRO A 1 84 ? 3.798 -2.305 9.379 1.00 91.25 84 PRO A N 1
ATOM 647 C CA . PRO A 1 84 ? 4.048 -3.275 8.324 1.00 91.25 84 PRO A CA 1
ATOM 648 C C . PRO A 1 84 ? 3.549 -2.748 6.977 1.00 91.25 84 PRO A C 1
ATOM 650 O O . PRO A 1 84 ? 2.406 -2.290 6.857 1.00 91.25 84 PRO A O 1
ATOM 653 N N . VAL A 1 85 ? 4.407 -2.844 5.964 1.00 92.75 85 VAL A N 1
ATOM 654 C CA . VAL A 1 85 ? 4.113 -2.424 4.593 1.00 92.75 85 VAL A CA 1
ATOM 655 C C . VAL A 1 85 ? 3.980 -3.657 3.714 1.00 92.75 85 VAL A C 1
ATOM 657 O O . VAL A 1 85 ? 4.807 -4.553 3.802 1.00 92.75 85 VAL A O 1
ATOM 660 N N . VAL A 1 86 ? 2.939 -3.693 2.888 1.00 94.75 86 VAL A N 1
ATOM 661 C CA . VAL A 1 86 ? 2.679 -4.744 1.901 1.00 94.75 86 VAL A CA 1
ATOM 662 C C . VAL A 1 86 ? 2.795 -4.124 0.518 1.00 94.75 86 VAL A C 1
ATOM 664 O O . VAL A 1 86 ? 2.082 -3.170 0.211 1.00 94.75 86 VAL A O 1
ATOM 667 N N . VAL A 1 87 ? 3.673 -4.667 -0.321 1.00 94.44 87 VAL A N 1
ATOM 668 C CA . VAL A 1 87 ? 3.807 -4.229 -1.715 1.00 94.44 87 VAL A CA 1
ATOM 669 C C . VAL A 1 87 ? 2.986 -5.125 -2.633 1.00 94.44 87 VAL A C 1
ATOM 671 O O . VAL A 1 87 ? 3.103 -6.350 -2.598 1.00 94.44 87 VAL A O 1
ATOM 674 N N . VAL A 1 88 ? 2.176 -4.497 -3.478 1.00 93.88 88 VAL A N 1
ATOM 675 C CA . VAL A 1 88 ? 1.451 -5.123 -4.581 1.00 93.88 88 VAL A CA 1
ATOM 676 C C . VAL A 1 88 ? 2.099 -4.630 -5.871 1.00 93.88 88 VAL A C 1
ATOM 678 O O . VAL A 1 88 ? 2.224 -3.431 -6.082 1.00 93.88 88 VAL A O 1
ATOM 681 N N . THR A 1 89 ? 2.561 -5.562 -6.702 1.00 90.56 89 THR A N 1
ATOM 682 C CA . THR A 1 89 ? 3.199 -5.274 -7.993 1.00 90.56 89 THR A CA 1
ATOM 683 C C . THR A 1 89 ? 2.604 -6.186 -9.051 1.00 90.56 89 THR A C 1
ATOM 685 O O . THR A 1 89 ? 2.398 -7.375 -8.801 1.00 90.56 89 THR A O 1
ATOM 688 N N . GLN A 1 90 ? 2.311 -5.635 -10.228 1.00 80.38 90 GLN A N 1
ATOM 689 C CA . GLN A 1 90 ? 1.714 -6.394 -11.331 1.00 80.38 90 GLN A CA 1
ATOM 690 C C . GLN A 1 90 ? 2.732 -7.327 -11.993 1.00 80.38 90 GLN A C 1
ATOM 692 O O . GLN A 1 90 ? 2.392 -8.438 -12.398 1.00 80.38 90 GLN A O 1
ATOM 697 N N . GLU A 1 91 ? 3.993 -6.898 -12.070 1.00 80.50 91 GLU A N 1
ATOM 698 C CA . GLU A 1 91 ? 5.056 -7.688 -12.680 1.00 80.50 91 GLU A CA 1
ATOM 699 C C . GLU A 1 91 ? 5.922 -8.394 -11.637 1.00 80.50 91 GLU A C 1
ATOM 701 O O . GLU A 1 91 ? 6.358 -7.818 -10.635 1.00 80.50 91 GLU A O 1
ATOM 706 N N . PHE A 1 92 ? 6.204 -9.670 -11.910 1.00 70.31 92 PHE A N 1
ATOM 707 C CA . PHE A 1 92 ? 7.111 -10.486 -11.118 1.00 70.31 92 PHE A CA 1
ATOM 708 C C . PHE A 1 92 ? 8.518 -10.447 -11.718 1.00 70.31 92 PHE A C 1
ATOM 710 O O . PHE A 1 92 ? 8.791 -11.052 -12.755 1.00 70.31 92 PHE A O 1
ATOM 717 N N . ASN A 1 93 ? 9.442 -9.794 -11.015 1.00 78.00 93 ASN A N 1
ATOM 718 C CA . ASN A 1 93 ? 10.870 -9.847 -11.308 1.00 78.00 93 ASN A CA 1
ATOM 719 C C . ASN A 1 93 ? 11.622 -10.395 -10.086 1.00 78.00 93 ASN A C 1
ATOM 721 O O . ASN A 1 93 ? 11.634 -9.774 -9.024 1.00 78.00 93 ASN A O 1
ATOM 725 N N . ALA A 1 94 ? 12.288 -11.544 -10.234 1.00 81.62 94 ALA A N 1
ATOM 726 C CA . ALA A 1 94 ? 12.978 -12.218 -9.130 1.00 81.62 94 ALA A CA 1
ATOM 727 C C . ALA A 1 94 ? 14.047 -11.344 -8.440 1.00 81.62 94 ALA A C 1
ATOM 729 O O . ALA A 1 94 ? 14.256 -11.463 -7.230 1.00 81.62 94 ALA A O 1
ATOM 730 N N . ALA A 1 95 ? 14.709 -10.451 -9.183 1.00 83.00 95 ALA A N 1
ATOM 731 C CA . ALA A 1 95 ? 15.672 -9.514 -8.612 1.00 83.00 95 ALA A CA 1
ATOM 732 C C . ALA A 1 95 ? 14.971 -8.430 -7.778 1.00 83.00 95 ALA A C 1
ATOM 734 O O . ALA A 1 95 ? 15.398 -8.153 -6.657 1.00 83.00 95 ALA A O 1
ATOM 735 N N . ALA A 1 96 ? 13.864 -7.879 -8.285 1.00 81.75 96 ALA A N 1
ATOM 736 C CA . ALA A 1 96 ? 13.063 -6.881 -7.578 1.00 81.75 96 ALA A CA 1
ATOM 737 C C . ALA A 1 96 ? 12.458 -7.450 -6.285 1.00 81.75 96 ALA A C 1
ATOM 739 O O . ALA A 1 96 ? 12.577 -6.838 -5.228 1.00 81.75 96 ALA A O 1
ATOM 740 N N . VAL A 1 97 ? 11.914 -8.672 -6.325 1.00 84.56 97 VAL A N 1
ATOM 741 C CA . VAL A 1 97 ? 11.354 -9.349 -5.140 1.00 84.56 97 VAL A CA 1
ATOM 742 C C . VAL A 1 97 ? 12.403 -9.517 -4.040 1.00 84.56 97 VAL A C 1
ATOM 744 O O . VAL A 1 97 ? 12.111 -9.306 -2.864 1.00 84.56 97 VAL A O 1
ATOM 747 N N . ARG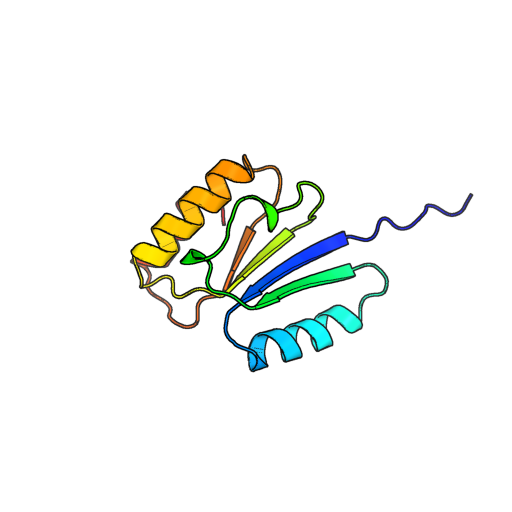 A 1 98 ? 13.652 -9.843 -4.397 1.00 87.56 98 ARG A N 1
ATOM 748 C CA . ARG A 1 98 ? 14.732 -9.954 -3.408 1.00 87.56 98 ARG A CA 1
ATOM 749 C C . ARG A 1 98 ? 15.026 -8.620 -2.723 1.00 87.56 98 ARG A C 1
ATOM 751 O O . ARG A 1 98 ? 15.276 -8.614 -1.520 1.00 87.56 98 ARG A O 1
ATOM 758 N N . ILE A 1 99 ? 14.981 -7.520 -3.476 1.00 85.94 99 ILE A N 1
ATOM 759 C CA . ILE A 1 99 ? 15.143 -6.167 -2.931 1.00 85.94 99 ILE A CA 1
ATOM 760 C C . ILE A 1 99 ? 13.988 -5.848 -1.977 1.00 85.94 99 ILE A C 1
ATOM 762 O O . ILE A 1 99 ? 14.241 -5.403 -0.863 1.00 85.94 99 ILE A O 1
ATOM 766 N N . LEU A 1 100 ? 12.740 -6.132 -2.362 1.00 87.50 100 LEU A N 1
ATOM 767 C CA . LEU A 1 100 ? 11.568 -5.915 -1.506 1.00 87.50 100 LEU A CA 1
ATOM 768 C C . LEU A 1 100 ? 11.700 -6.655 -0.161 1.00 87.50 100 LEU A C 1
ATOM 770 O O . LEU A 1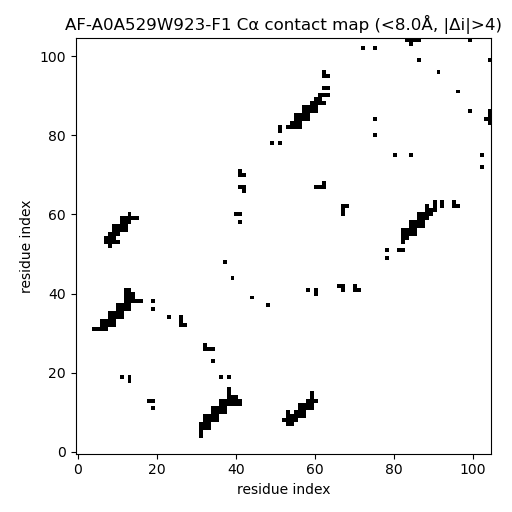 100 ? 11.620 -6.032 0.895 1.00 87.50 100 LEU A O 1
ATOM 774 N N . VAL A 1 101 ? 12.068 -7.939 -0.173 1.00 88.38 101 VAL A N 1
ATOM 775 C CA . VAL A 1 101 ? 12.290 -8.709 1.068 1.00 88.38 101 VAL A CA 1
ATOM 776 C C . VAL A 1 101 ? 13.388 -8.088 1.945 1.00 88.38 101 VAL A C 1
ATOM 778 O O . VAL A 1 101 ? 13.269 -8.057 3.170 1.00 88.38 101 VAL A O 1
ATOM 781 N N . GLN A 1 102 ? 14.459 -7.552 1.348 1.00 88.88 102 GLN A N 1
ATOM 782 C CA . GLN A 1 102 ? 15.518 -6.854 2.092 1.00 88.88 102 GLN A CA 1
ATOM 783 C C . GLN A 1 102 ? 15.030 -5.549 2.736 1.00 88.88 102 GLN A C 1
ATOM 785 O O . GLN A 1 102 ? 15.550 -5.152 3.781 1.00 88.88 102 GLN A O 1
ATOM 790 N N . LEU A 1 103 ? 14.020 -4.908 2.145 1.00 88.00 103 LEU A N 1
ATOM 791 C CA . LEU A 1 103 ? 13.358 -3.729 2.698 1.00 88.00 103 LEU A CA 1
ATOM 792 C C . LEU A 1 103 ? 12.348 -4.059 3.800 1.00 88.00 103 LEU A C 1
ATOM 794 O O . LEU A 1 103 ? 11.855 -3.130 4.433 1.00 88.00 103 LEU A O 1
ATOM 798 N N . LYS A 1 104 ? 12.117 -5.347 4.096 1.00 88.06 104 LYS A N 1
ATOM 799 C CA . LYS A 1 104 ? 11.157 -5.828 5.104 1.00 88.06 104 LYS A CA 1
ATOM 800 C C . LYS A 1 104 ? 9.711 -5.447 4.768 1.00 88.06 104 LYS A C 1
ATOM 802 O O . LYS A 1 104 ? 8.947 -5.086 5.666 1.00 88.06 104 LYS A O 1
ATOM 807 N N . VAL A 1 105 ? 9.383 -5.515 3.482 1.00 81.06 105 VAL A N 1
ATOM 808 C CA . VAL A 1 105 ? 8.023 -5.391 2.941 1.00 81.06 105 VAL A CA 1
ATOM 809 C C . VAL A 1 105 ? 7.546 -6.713 2.356 1.00 81.06 105 VAL A C 1
ATOM 811 O O . VAL A 1 105 ? 8.419 -7.569 2.072 1.00 81.06 105 VAL A O 1
#